Protein AF-A0A6D2IBZ9-F1 (afdb_monomer)

Secondary structure (DSSP, 8-state):
-HHHHHHHHHH-HHHHHH---S-PPPPPP-PPPPPSSTTSEEE--PPPSSPP--HHHHHHHIIIIIIHHH---SEEE--S-TTTSSTT-

Solvent-accessible surface area (backbone atoms only — not comparable to full-atom values): 5910 Å² total; per-residue (Å²): 108,76,63,60,53,49,57,50,49,74,70,30,65,70,46,51,71,72,52,52,78,87,69,69,79,79,68,80,82,80,75,78,79,82,63,95,49,87,62,36,58,45,76,52,83,82,86,76,95,61,85,89,72,61,67,72,60,52,55,52,44,44,45,63,66,44,34,69,74,65,45,81,49,82,43,79,48,62,72,89,50,67,72,70,71,35,96,84,93

Nearest PDB structures (foldseek):
  1tvm-assembly1_A  TM=2.810E-01  e=8.347E-01  Escherichia coli
  3qks-assembly1_B  TM=3.956E-01  e=5.953E+00  Pyrococcus furiosus

Sequence (89 aa):
MKRDVADWVAKCNTCALVKAEHQVPGGLLQSLPIPEWKWDRITMDFVVGLPVSGLSMLSGKFVREIVRLHGVPASIVSDRDPRFTSEFW

pLDDT: mean 86.61, std 8.36, range [60.12, 96.75]

Structure (mmCIF, N/CA/C/O backbone):
data_AF-A0A6D2IBZ9-F1
#
_entry.id   AF-A0A6D2IBZ9-F1
#
loop_
_atom_site.group_PDB
_atom_site.id
_atom_site.type_symbol
_atom_site.label_atom_id
_atom_site.label_alt_id
_atom_site.label_comp_id
_atom_site.label_asym_id
_atom_site.label_entity_id
_atom_site.label_seq_id
_atom_site.pdbx_PDB_ins_code
_atom_site.Cartn_x
_atom_site.Cartn_y
_atom_site.Cartn_z
_atom_site.occupancy
_atom_site.B_iso_or_equiv
_atom_site.auth_seq_id
_atom_site.auth_comp_id
_atom_site.auth_asym_id
_atom_site.auth_atom_id
_atom_site.pdbx_PDB_model_num
ATOM 1 N N . MET A 1 1 ? -24.596 -4.415 41.184 1.00 74.75 1 MET A N 1
ATOM 2 C CA . MET A 1 1 ? -23.371 -3.611 40.970 1.00 74.75 1 MET A CA 1
ATOM 3 C C . MET A 1 1 ? -22.723 -3.844 39.609 1.00 74.75 1 MET A C 1
ATOM 5 O O . MET A 1 1 ? -22.756 -2.933 38.801 1.00 74.75 1 MET A O 1
ATOM 9 N N . LYS A 1 2 ? -22.141 -5.019 39.297 1.00 85.00 2 LYS A N 1
ATOM 10 C CA . LYS A 1 2 ? -21.465 -5.213 37.990 1.00 85.00 2 LYS A CA 1
ATOM 11 C C . LYS A 1 2 ? -22.399 -5.064 36.775 1.00 85.00 2 LYS A C 1
ATOM 13 O O . LYS A 1 2 ? -21.975 -4.511 35.769 1.00 85.00 2 LYS A O 1
ATOM 18 N N . ARG A 1 3 ? -23.654 -5.523 36.884 1.00 89.75 3 ARG A N 1
ATOM 19 C CA . ARG A 1 3 ? -24.679 -5.362 35.832 1.00 89.75 3 ARG A CA 1
ATOM 20 C C . ARG A 1 3 ? -25.059 -3.900 35.621 1.00 89.75 3 ARG A C 1
ATOM 22 O O . ARG A 1 3 ? -24.990 -3.424 34.504 1.00 89.75 3 ARG A O 1
ATOM 29 N N . ASP A 1 4 ? -25.333 -3.179 36.701 1.00 91.44 4 ASP A N 1
ATOM 30 C CA . ASP A 1 4 ? -25.751 -1.772 36.630 1.00 91.44 4 ASP A CA 1
ATOM 31 C C . ASP A 1 4 ? -24.664 -0.883 36.012 1.00 91.44 4 ASP A C 1
ATOM 33 O O . ASP A 1 4 ? -24.948 0.000 35.208 1.00 91.44 4 ASP A O 1
ATOM 37 N N . VAL A 1 5 ? -23.395 -1.155 36.341 1.00 89.88 5 VAL A N 1
ATOM 38 C CA . VAL A 1 5 ? -22.249 -0.481 35.718 1.00 89.88 5 VAL A CA 1
ATOM 39 C C . VAL A 1 5 ? -22.157 -0.825 34.229 1.00 89.88 5 VAL A C 1
ATOM 41 O O . VAL A 1 5 ? -21.924 0.072 33.425 1.00 89.88 5 VAL A O 1
ATOM 44 N N . ALA A 1 6 ? -22.360 -2.088 33.843 1.00 88.12 6 ALA A N 1
ATOM 45 C CA . ALA A 1 6 ? -22.355 -2.490 32.436 1.00 88.12 6 ALA A CA 1
ATOM 46 C C . ALA A 1 6 ? -23.489 -1.815 31.644 1.00 88.12 6 ALA A C 1
ATOM 48 O O . ALA A 1 6 ? -23.231 -1.253 30.583 1.00 88.12 6 ALA A O 1
ATOM 49 N N . ASP A 1 7 ? -24.704 -1.779 32.195 1.00 93.06 7 ASP A N 1
ATOM 50 C CA . ASP A 1 7 ? -25.864 -1.125 31.582 1.00 93.06 7 ASP A CA 1
ATOM 51 C C . ASP A 1 7 ? -25.667 0.389 31.449 1.00 93.06 7 ASP A C 1
ATOM 53 O O . ASP A 1 7 ? -26.077 0.994 30.457 1.00 93.06 7 ASP A O 1
ATOM 57 N N . TRP A 1 8 ? -25.025 1.015 32.437 1.00 92.06 8 TRP A N 1
ATOM 58 C CA . TRP A 1 8 ? -24.692 2.435 32.391 1.00 92.06 8 TRP A CA 1
ATOM 59 C C . TRP A 1 8 ? -23.626 2.738 31.331 1.00 92.06 8 TRP A C 1
ATOM 61 O O . TRP A 1 8 ? -23.788 3.667 30.540 1.00 92.06 8 TRP A O 1
ATOM 71 N N . VAL A 1 9 ? -22.561 1.929 31.265 1.00 87.62 9 VAL A N 1
ATOM 72 C CA . VAL A 1 9 ? -21.494 2.083 30.262 1.00 87.62 9 VAL A CA 1
ATOM 73 C C . VAL A 1 9 ? -22.033 1.845 28.850 1.00 87.62 9 VAL A C 1
ATOM 75 O O . VAL A 1 9 ? -21.697 2.614 27.952 1.00 87.62 9 VAL A O 1
ATOM 78 N N . ALA A 1 10 ? -22.904 0.850 28.656 1.00 85.75 10 ALA A N 1
ATOM 79 C CA . ALA A 1 10 ? -23.517 0.540 27.363 1.00 85.75 10 ALA A CA 1
ATOM 80 C C . ALA A 1 10 ? -24.411 1.674 26.829 1.00 85.75 10 ALA A C 1
ATOM 82 O O . ALA A 1 10 ? -24.521 1.859 25.621 1.00 85.75 10 ALA A O 1
ATOM 83 N N . LYS A 1 11 ? -25.036 2.457 27.718 1.00 91.81 11 LYS A N 1
ATOM 84 C CA . LYS A 1 11 ? -25.887 3.604 27.352 1.00 91.81 11 LYS A CA 1
ATOM 85 C C . LYS A 1 11 ? -25.114 4.921 27.211 1.00 91.81 11 LYS A C 1
ATOM 87 O O . LYS A 1 11 ? -25.681 5.922 26.779 1.00 91.81 11 LYS A O 1
ATOM 92 N N . CYS A 1 12 ? -23.841 4.960 27.598 1.00 90.12 12 CYS A N 1
ATOM 93 C CA . CYS A 1 12 ? -23.047 6.182 27.601 1.00 90.12 12 CYS A CA 1
ATOM 94 C C . CYS A 1 12 ? -22.432 6.452 26.216 1.00 90.12 12 CYS A C 1
ATOM 96 O O . CYS A 1 12 ? -21.511 5.756 25.793 1.00 90.12 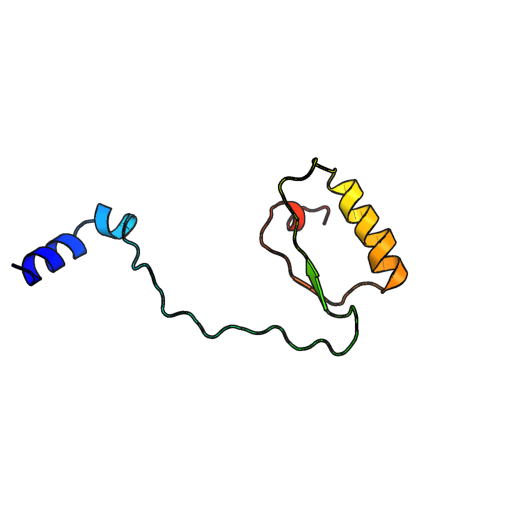12 CYS A O 1
ATOM 98 N N . ASN A 1 13 ? -22.879 7.516 25.537 1.00 88.25 13 ASN A N 1
ATOM 99 C CA . ASN A 1 13 ? -22.386 7.907 24.207 1.00 88.25 13 ASN A CA 1
ATOM 100 C C . ASN A 1 13 ? -20.868 8.178 24.185 1.00 88.25 13 ASN A C 1
ATOM 102 O O . ASN A 1 13 ? -20.163 7.731 23.288 1.00 88.25 13 ASN A O 1
ATOM 106 N N . THR A 1 14 ? -20.331 8.842 25.212 1.00 89.31 14 THR A N 1
ATOM 107 C CA . THR A 1 14 ? -18.882 9.074 25.333 1.00 89.31 14 THR A CA 1
ATOM 108 C C . THR A 1 14 ? -18.115 7.758 25.457 1.00 89.31 14 THR A C 1
ATOM 110 O O . THR A 1 14 ? -17.053 7.603 24.863 1.00 89.31 14 THR A O 1
ATOM 113 N N . CYS A 1 15 ? -18.657 6.784 26.197 1.00 85.62 15 CYS A N 1
ATOM 114 C CA . CYS A 1 15 ? -18.061 5.454 26.275 1.00 85.62 15 CYS A CA 1
ATOM 115 C C . CYS A 1 15 ? -18.157 4.721 24.939 1.00 85.62 15 CYS A C 1
ATOM 117 O O . CYS A 1 15 ? -17.172 4.119 24.556 1.00 85.62 15 CYS A O 1
ATOM 119 N N . ALA A 1 16 ? -19.262 4.810 24.203 1.00 81.25 16 ALA A N 1
ATOM 120 C CA . ALA A 1 16 ? -19.378 4.175 22.890 1.00 81.25 16 ALA A CA 1
ATOM 121 C C . ALA A 1 16 ? -18.413 4.771 21.844 1.00 81.25 16 ALA A C 1
ATOM 123 O O . ALA A 1 16 ? -17.826 4.035 21.058 1.00 81.25 16 ALA A O 1
ATOM 124 N N . LEU A 1 17 ? -18.207 6.093 21.859 1.00 80.56 17 LEU A N 1
ATOM 125 C CA . LEU A 1 17 ? -17.316 6.788 20.920 1.00 80.56 17 LEU A CA 1
ATOM 126 C C . LEU A 1 17 ? -15.827 6.582 21.234 1.00 80.56 17 LEU A C 1
ATOM 128 O O . LEU A 1 17 ? -15.009 6.516 20.322 1.00 80.56 17 LEU A O 1
ATOM 132 N N . VAL A 1 18 ? -15.466 6.505 22.520 1.00 80.38 18 VAL A N 1
ATOM 133 C CA . VAL A 1 18 ? -14.063 6.417 22.971 1.00 80.38 18 VAL A CA 1
ATOM 134 C C . VAL A 1 18 ? -13.645 4.972 23.263 1.00 80.38 18 VAL A C 1
ATOM 136 O O . VAL A 1 18 ? -12.487 4.604 23.081 1.00 80.38 18 VAL A O 1
ATOM 139 N N . LYS A 1 19 ? -14.586 4.127 23.696 1.00 64.69 19 LYS A N 1
ATOM 140 C CA . LYS A 1 19 ? -14.432 2.674 23.820 1.00 64.69 19 LYS A CA 1
ATOM 141 C C . LYS A 1 19 ? -15.155 2.003 22.659 1.00 64.69 19 LYS A C 1
ATOM 143 O O . LYS A 1 19 ? -16.103 1.247 22.863 1.00 64.69 19 LYS A O 1
ATOM 148 N N . ALA A 1 20 ? -14.677 2.251 21.442 1.00 61.91 20 ALA A N 1
ATOM 149 C CA . ALA A 1 20 ? -14.919 1.293 20.376 1.00 61.91 20 ALA A CA 1
ATOM 150 C C . ALA A 1 20 ? -14.468 -0.084 20.890 1.00 61.91 20 ALA A C 1
ATOM 152 O O . ALA A 1 20 ? -13.430 -0.201 21.544 1.00 61.91 20 ALA A O 1
ATOM 153 N N . GLU A 1 21 ? -15.285 -1.109 20.700 1.00 60.12 21 GLU A N 1
ATOM 154 C CA . GLU A 1 21 ? -14.953 -2.483 21.056 1.00 60.12 21 GLU A CA 1
ATOM 155 C C . GLU A 1 21 ? -13.624 -2.838 20.365 1.00 60.12 21 GLU A C 1
ATOM 157 O O . GLU A 1 21 ? -13.541 -2.928 19.144 1.00 60.12 21 GLU A O 1
ATOM 162 N N . HIS A 1 22 ? -12.533 -2.889 21.135 1.00 61.00 22 HIS A N 1
ATOM 163 C CA . HIS A 1 22 ? -11.193 -2.672 20.578 1.00 61.00 22 HIS A CA 1
ATOM 164 C C . HIS A 1 22 ? -10.620 -3.857 19.800 1.00 61.00 22 HIS A C 1
ATOM 166 O O . HIS A 1 22 ? -9.483 -3.767 19.354 1.00 61.00 22 HIS A O 1
ATOM 172 N N . GLN A 1 23 ? -11.348 -4.956 19.625 1.00 61.91 23 GLN A N 1
ATOM 173 C CA . GLN A 1 23 ? -10.897 -6.076 18.804 1.00 61.91 23 GLN A CA 1
ATOM 174 C C . GLN A 1 23 ? -12.108 -6.680 18.096 1.00 61.91 23 GLN A C 1
ATOM 176 O O . GLN A 1 23 ? -12.759 -7.589 18.609 1.00 61.91 23 GLN A O 1
ATOM 181 N N . VAL A 1 24 ? -12.396 -6.184 16.890 1.00 65.25 24 VAL A N 1
ATOM 182 C CA . VAL A 1 24 ? -13.099 -7.005 15.897 1.00 65.25 24 VAL A CA 1
ATOM 183 C C . VAL A 1 24 ? -12.321 -8.324 15.820 1.00 65.25 24 VAL A C 1
ATOM 185 O O . VAL A 1 24 ? -11.088 -8.255 15.753 1.00 65.25 24 VAL A O 1
ATOM 188 N N . PRO A 1 25 ? -12.969 -9.506 15.868 1.00 74.25 25 PRO A N 1
ATOM 189 C CA . PRO A 1 25 ? -12.264 -10.761 15.656 1.00 74.25 25 PRO A CA 1
ATOM 190 C C . PRO A 1 25 ? -11.449 -10.611 14.382 1.00 74.25 25 PRO A C 1
ATOM 192 O O . PRO A 1 25 ? -12.016 -10.290 13.334 1.00 74.25 25 PRO A O 1
ATOM 195 N N . GLY A 1 26 ? -10.126 -10.738 14.499 1.00 75.06 26 GLY A N 1
ATOM 196 C CA . GLY A 1 26 ? -9.242 -10.593 13.355 1.00 75.06 26 GLY A CA 1
ATOM 197 C C . GLY A 1 26 ? -9.773 -11.483 12.241 1.00 75.06 26 GLY A C 1
ATOM 198 O O . GLY A 1 26 ? -9.927 -12.691 12.432 1.00 75.06 26 GLY A O 1
ATOM 199 N N . GLY A 1 27 ? -10.133 -10.871 11.112 1.00 81.19 27 GLY A N 1
ATOM 200 C CA . GLY A 1 27 ? -10.527 -11.629 9.937 1.00 81.19 27 GLY A CA 1
ATOM 201 C C . GLY A 1 27 ? -9.394 -12.568 9.532 1.00 81.19 27 GLY A C 1
ATOM 202 O O . GLY A 1 27 ? -8.233 -12.365 9.898 1.00 81.19 27 GLY A O 1
ATOM 203 N N . LEU A 1 28 ? -9.719 -13.600 8.757 1.00 87.00 28 LEU A N 1
ATOM 204 C CA . LEU A 1 28 ? -8.679 -14.427 8.156 1.00 87.00 28 LEU A CA 1
ATOM 205 C C . LEU A 1 28 ? -7.751 -13.529 7.332 1.00 87.00 28 LEU A C 1
ATOM 207 O O . LEU A 1 28 ? -8.223 -12.715 6.534 1.00 87.00 28 LEU A O 1
ATOM 211 N N . LEU A 1 29 ? -6.440 -13.674 7.536 1.00 81.88 29 LEU A N 1
ATOM 212 C CA . LEU A 1 29 ? -5.453 -12.988 6.713 1.00 81.88 29 LEU A CA 1
ATOM 213 C C . LEU A 1 29 ? -5.699 -13.366 5.251 1.00 81.88 29 LEU A C 1
ATOM 215 O O . LEU A 1 29 ? -5.639 -14.539 4.883 1.00 81.88 29 LEU A O 1
ATOM 219 N N . GLN A 1 30 ? -5.978 -12.368 4.420 1.00 82.88 30 GLN A N 1
ATOM 220 C CA . GLN A 1 30 ? -6.067 -12.559 2.980 1.00 82.88 30 GLN A CA 1
ATOM 221 C C . GLN A 1 30 ? -4.655 -12.497 2.406 1.00 82.88 30 GLN A C 1
ATOM 223 O O . GLN A 1 30 ? -4.112 -11.421 2.164 1.00 82.88 30 GLN A O 1
ATOM 228 N N . SER A 1 31 ? -4.031 -13.662 2.238 1.00 84.56 31 SER A N 1
ATOM 229 C CA . SER A 1 31 ? -2.734 -13.754 1.574 1.00 84.56 31 SER A CA 1
ATOM 230 C C . SER A 1 31 ? -2.854 -13.335 0.110 1.00 84.56 31 SER A C 1
ATOM 232 O O . SER A 1 31 ? -3.799 -13.716 -0.582 1.00 84.56 31 SER A O 1
ATOM 234 N N . LEU A 1 32 ? -1.870 -12.576 -0.371 1.00 84.31 32 LEU A N 1
ATOM 235 C CA . LEU A 1 32 ? -1.738 -12.310 -1.798 1.00 84.31 32 LEU A CA 1
ATOM 236 C C . LEU A 1 32 ? -1.425 -13.623 -2.537 1.00 84.31 32 LEU A C 1
ATOM 238 O O . LEU A 1 32 ? -0.697 -14.464 -2.000 1.00 84.31 32 LEU A O 1
ATOM 242 N N . PRO A 1 33 ? -1.957 -13.815 -3.756 1.00 86.69 33 PRO A N 1
ATOM 243 C CA . PRO A 1 33 ? -1.618 -14.974 -4.568 1.00 86.69 33 PRO A CA 1
ATOM 244 C C . PRO A 1 33 ? -0.114 -14.997 -4.848 1.00 86.69 33 PRO A C 1
ATOM 246 O O . PRO A 1 33 ? 0.498 -13.958 -5.108 1.00 86.69 33 PRO A O 1
ATOM 249 N N . ILE A 1 34 ? 0.468 -16.196 -4.819 1.00 88.62 34 ILE A N 1
ATOM 250 C CA . ILE A 1 34 ? 1.870 -16.395 -5.183 1.00 88.62 34 ILE A CA 1
ATOM 251 C C . ILE A 1 34 ? 2.032 -15.974 -6.653 1.00 88.62 34 ILE A C 1
ATOM 253 O O . ILE A 1 34 ? 1.254 -16.434 -7.492 1.00 88.62 34 ILE A O 1
ATOM 257 N N . PRO A 1 35 ? 2.983 -15.082 -6.978 1.00 90.81 35 PRO A N 1
ATOM 258 C CA . PRO A 1 35 ? 3.200 -14.659 -8.354 1.00 90.81 35 PRO A CA 1
ATOM 259 C C . PRO A 1 35 ? 3.733 -15.821 -9.201 1.00 90.81 35 PRO A C 1
ATOM 261 O O . PRO A 1 35 ? 4.534 -16.627 -8.728 1.00 90.81 35 PRO A O 1
ATOM 264 N N . GLU A 1 36 ? 3.313 -15.883 -10.465 1.00 91.88 36 GLU A N 1
ATOM 265 C CA . GLU A 1 36 ? 3.753 -16.926 -11.404 1.00 91.88 36 GLU A CA 1
ATOM 266 C C . GLU A 1 36 ? 5.200 -16.706 -11.865 1.00 91.88 36 GLU A C 1
ATOM 268 O O . GLU A 1 36 ? 5.894 -17.650 -12.248 1.00 91.88 36 GLU A O 1
ATOM 273 N N . TRP A 1 37 ? 5.677 -15.458 -11.801 1.00 92.50 37 TRP A N 1
ATOM 274 C CA . TRP A 1 37 ? 7.018 -15.081 -12.223 1.00 92.50 37 TRP A CA 1
ATOM 275 C C . TRP A 1 37 ? 7.625 -13.970 -11.361 1.00 92.50 37 TRP A C 1
ATOM 277 O O . TRP A 1 37 ? 6.942 -13.235 -10.645 1.00 92.50 37 TRP A O 1
ATOM 287 N N . LYS A 1 38 ? 8.951 -13.821 -11.443 1.00 91.88 38 LYS A N 1
ATOM 288 C CA . LYS A 1 38 ? 9.668 -12.716 -10.790 1.00 91.88 38 LYS A CA 1
ATOM 289 C C . LYS A 1 38 ? 9.184 -11.369 -11.335 1.00 91.88 38 LYS A C 1
ATOM 291 O O . LYS A 1 38 ? 8.998 -11.236 -12.540 1.00 91.88 38 LYS A O 1
ATOM 296 N N . TRP A 1 39 ? 9.056 -10.378 -10.452 1.00 92.62 39 TRP A N 1
ATOM 297 C CA . TRP A 1 39 ? 8.631 -9.004 -10.776 1.00 92.62 39 TRP A CA 1
ATOM 298 C C . TRP A 1 39 ? 7.217 -8.858 -11.360 1.00 92.62 39 TRP A C 1
ATOM 300 O O . TRP A 1 39 ? 6.817 -7.747 -11.688 1.00 92.62 39 TRP A O 1
ATOM 310 N N . ASP A 1 40 ? 6.443 -9.942 -11.432 1.00 91.75 40 ASP A N 1
ATOM 311 C CA . ASP A 1 40 ? 5.072 -9.923 -11.945 1.00 91.75 40 ASP A CA 1
ATOM 312 C C . ASP A 1 40 ? 4.124 -9.144 -11.016 1.00 91.75 40 ASP A C 1
ATOM 314 O O . ASP A 1 40 ? 3.333 -8.305 -11.446 1.00 91.75 40 ASP A O 1
ATOM 318 N N . ARG A 1 41 ? 4.268 -9.346 -9.702 1.00 92.75 41 ARG A N 1
ATOM 319 C CA . ARG A 1 41 ? 3.529 -8.612 -8.669 1.00 92.75 41 ARG A CA 1
ATOM 320 C C . ARG A 1 41 ? 4.502 -8.038 -7.658 1.00 92.75 41 ARG A C 1
ATOM 322 O O . ARG A 1 41 ? 5.331 -8.774 -7.123 1.00 92.75 41 ARG A O 1
ATOM 329 N N . ILE A 1 42 ? 4.387 -6.744 -7.381 1.00 93.00 42 ILE A N 1
ATOM 330 C CA . ILE A 1 42 ? 5.266 -6.059 -6.432 1.00 93.00 42 ILE A CA 1
ATOM 331 C C . ILE A 1 42 ? 4.460 -5.354 -5.345 1.00 93.00 42 ILE A C 1
ATOM 333 O O . ILE A 1 42 ? 3.351 -4.874 -5.571 1.00 93.00 42 ILE A O 1
ATOM 337 N N . THR A 1 43 ? 5.037 -5.284 -4.154 1.00 9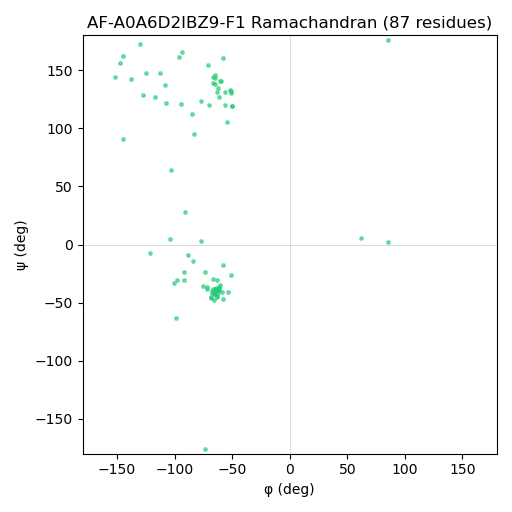2.56 43 THR A N 1
ATOM 338 C CA . THR A 1 43 ? 4.533 -4.473 -3.045 1.00 92.56 43 THR A CA 1
ATOM 339 C C . THR A 1 43 ? 5.473 -3.295 -2.850 1.00 92.56 43 THR A C 1
ATOM 341 O O . THR A 1 43 ? 6.690 -3.485 -2.889 1.00 92.56 43 THR A O 1
ATOM 344 N N . MET A 1 44 ? 4.947 -2.098 -2.628 1.00 92.00 44 MET A N 1
ATOM 345 C CA . MET A 1 44 ? 5.766 -0.897 -2.498 1.00 92.00 44 MET A CA 1
ATOM 346 C C . MET A 1 44 ? 5.266 -0.007 -1.362 1.00 92.00 44 MET A C 1
ATOM 348 O O . MET A 1 44 ? 4.064 0.116 -1.148 1.00 92.00 44 MET A O 1
ATOM 352 N N . ASP A 1 45 ? 6.211 0.609 -0.654 1.00 91.44 45 ASP A N 1
ATOM 353 C CA . ASP A 1 45 ? 5.966 1.494 0.482 1.00 91.44 45 ASP A CA 1
ATOM 354 C C . ASP A 1 45 ? 7.044 2.593 0.535 1.00 91.44 45 ASP A C 1
ATOM 356 O O . ASP A 1 45 ? 8.149 2.427 0.004 1.00 91.44 45 ASP A O 1
ATOM 360 N N . PHE A 1 46 ? 6.733 3.722 1.167 1.00 89.38 46 PHE A N 1
ATOM 361 C CA . PHE A 1 46 ? 7.683 4.801 1.397 1.00 89.38 46 PHE A CA 1
ATOM 362 C C . PHE A 1 46 ? 8.331 4.687 2.771 1.00 89.38 46 PHE A C 1
ATOM 364 O O . PHE A 1 46 ? 7.692 4.854 3.807 1.00 89.38 46 PHE A O 1
ATOM 371 N N . VAL A 1 47 ? 9.658 4.580 2.782 1.00 89.31 47 VAL A N 1
ATOM 372 C CA . VAL A 1 47 ? 10.428 4.799 4.008 1.00 89.31 47 VAL A CA 1
ATOM 373 C C . VAL A 1 47 ? 10.377 6.286 4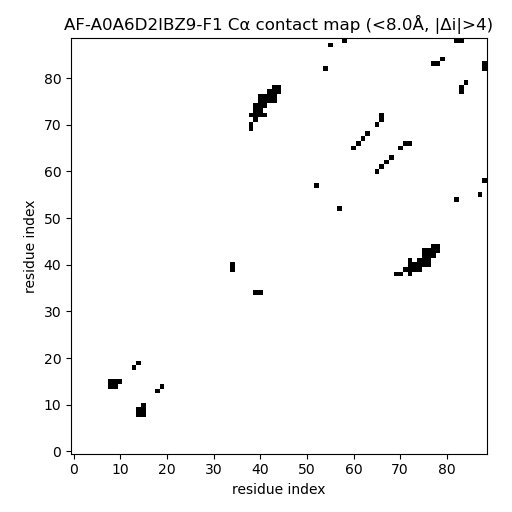.372 1.00 89.31 47 VAL A C 1
ATOM 375 O O . VAL A 1 47 ? 10.803 7.148 3.600 1.00 89.31 47 VAL A O 1
ATOM 378 N N . VAL A 1 48 ? 9.847 6.587 5.556 1.00 86.12 48 VAL A N 1
ATOM 379 C CA . VAL A 1 48 ? 9.749 7.946 6.111 1.00 86.12 48 VAL A CA 1
ATOM 380 C C . VAL A 1 48 ? 10.944 8.280 7.014 1.00 86.12 48 VAL A C 1
ATOM 382 O O . VAL A 1 48 ? 11.704 7.402 7.411 1.00 86.12 48 VAL A O 1
ATOM 385 N N . GLY A 1 49 ? 11.129 9.565 7.339 1.00 87.12 49 GLY A N 1
ATOM 386 C CA . GLY A 1 49 ? 12.218 10.034 8.214 1.00 87.12 49 GLY A CA 1
ATOM 387 C C . GLY A 1 49 ? 13.552 10.302 7.504 1.00 87.12 49 GLY A C 1
ATOM 388 O O . GLY A 1 49 ? 14.521 10.698 8.145 1.00 87.12 49 GLY A O 1
ATOM 389 N N . LEU A 1 50 ? 13.595 10.131 6.182 1.00 88.06 50 LEU A N 1
ATOM 390 C CA . LEU A 1 50 ? 14.714 10.526 5.329 1.00 88.06 50 LEU A CA 1
ATOM 391 C C . LEU A 1 50 ? 14.466 11.908 4.702 1.00 88.06 50 LEU A C 1
ATOM 393 O O . LEU A 1 50 ? 13.315 12.351 4.634 1.00 88.06 50 LEU A O 1
ATOM 397 N N . PRO A 1 51 ? 15.519 12.595 4.215 1.00 89.25 51 PRO A N 1
ATOM 398 C CA . PRO A 1 51 ? 15.361 13.838 3.472 1.00 89.25 51 PRO A CA 1
ATOM 399 C C . PRO A 1 51 ? 14.351 13.685 2.332 1.00 89.25 51 PRO A C 1
ATOM 401 O O . PRO A 1 51 ? 14.421 12.740 1.540 1.00 89.25 51 PRO A O 1
ATOM 404 N N . VAL A 1 52 ? 13.406 14.622 2.261 1.00 81.00 52 VAL A N 1
ATOM 405 C CA . VAL A 1 52 ? 12.312 14.573 1.290 1.00 81.00 52 VAL A CA 1
ATOM 406 C C . VAL A 1 52 ? 12.876 14.665 -0.122 1.00 81.00 52 VAL A C 1
ATOM 408 O O . VAL A 1 52 ? 13.669 15.548 -0.445 1.00 81.00 52 VAL A O 1
ATOM 411 N N . SER A 1 53 ? 12.425 13.754 -0.975 1.00 78.56 53 SER A N 1
ATOM 412 C CA . SER A 1 53 ? 12.665 13.799 -2.410 1.00 78.56 53 SER A CA 1
ATOM 413 C C . SER A 1 53 ? 11.350 14.046 -3.146 1.00 78.56 53 SER A C 1
ATOM 415 O O . SER A 1 53 ? 10.282 13.651 -2.679 1.00 78.56 53 SER A O 1
ATOM 417 N N . GLY A 1 54 ? 11.414 14.746 -4.280 1.00 83.62 54 GLY A N 1
ATOM 418 C CA . GLY A 1 54 ? 10.220 15.064 -5.062 1.00 83.62 54 GLY A CA 1
ATOM 419 C C . GLY A 1 54 ? 9.584 13.810 -5.665 1.00 83.62 54 GLY A C 1
ATOM 420 O O . GLY A 1 54 ? 10.296 12.954 -6.195 1.00 83.62 54 GLY A O 1
ATOM 421 N N . LEU A 1 55 ? 8.248 13.730 -5.638 1.00 82.25 55 LEU A N 1
ATOM 422 C CA . LEU A 1 55 ? 7.490 12.600 -6.196 1.00 82.25 55 LEU A CA 1
ATOM 423 C C . LEU A 1 55 ? 7.858 12.310 -7.654 1.00 82.25 55 LEU A C 1
ATOM 425 O O . LEU A 1 55 ? 8.040 11.154 -8.026 1.00 82.25 55 LEU A O 1
ATOM 429 N N . SER A 1 56 ? 8.047 13.365 -8.451 1.00 83.69 56 SER A N 1
ATOM 430 C CA . SER A 1 56 ? 8.448 13.265 -9.857 1.00 83.69 56 SER A CA 1
ATOM 431 C C . SER A 1 56 ? 9.794 12.592 -10.070 1.00 83.69 56 SER A C 1
ATOM 433 O O . SER A 1 56 ? 9.978 11.834 -11.021 1.00 83.69 56 SER A O 1
ATOM 435 N N . MET A 1 57 ? 10.730 12.812 -9.152 1.00 87.88 57 MET A N 1
ATOM 436 C CA . MET A 1 57 ? 12.015 12.132 -9.185 1.00 87.88 57 MET A CA 1
ATOM 437 C C . MET A 1 57 ? 11.864 10.654 -8.810 1.00 87.88 57 MET A C 1
ATOM 439 O O . MET A 1 57 ? 12.541 9.807 -9.390 1.00 87.88 57 MET A O 1
ATOM 443 N N . LEU A 1 58 ? 11.000 10.338 -7.841 1.00 89.00 58 LEU A N 1
ATOM 444 C CA . LEU A 1 58 ? 10.789 8.971 -7.363 1.00 89.00 58 LEU A CA 1
ATOM 445 C C . LEU A 1 58 ? 10.105 8.095 -8.417 1.00 89.00 58 LEU A C 1
ATOM 447 O O . LE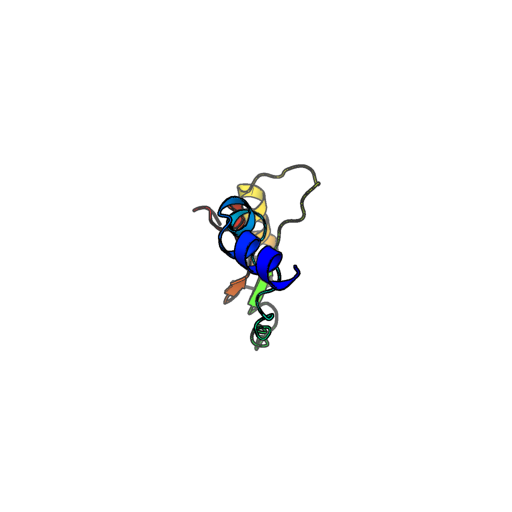U A 1 58 ? 10.611 7.009 -8.697 1.00 89.00 58 LEU A O 1
ATOM 451 N N . SER A 1 59 ? 9.039 8.571 -9.066 1.00 88.81 59 SER A N 1
ATOM 452 C CA . SER A 1 59 ? 8.407 7.816 -10.159 1.00 88.81 59 SER A CA 1
ATOM 453 C C . SER A 1 59 ? 9.354 7.654 -11.354 1.00 88.81 59 SER A C 1
ATOM 455 O O . SER A 1 59 ? 9.478 6.565 -11.911 1.00 88.81 59 SER A O 1
ATOM 457 N N . GLY A 1 60 ? 10.122 8.695 -11.697 1.00 92.44 60 GLY A N 1
ATOM 458 C CA . GLY A 1 60 ? 11.125 8.622 -12.757 1.00 92.44 60 GLY A CA 1
ATOM 459 C C . GLY A 1 60 ? 12.217 7.588 -12.468 1.00 92.44 60 GLY A C 1
ATOM 460 O O . GLY A 1 60 ? 12.632 6.852 -13.367 1.00 92.44 60 GLY A O 1
ATOM 461 N N . LYS A 1 61 ? 12.655 7.481 -11.207 1.00 92.75 61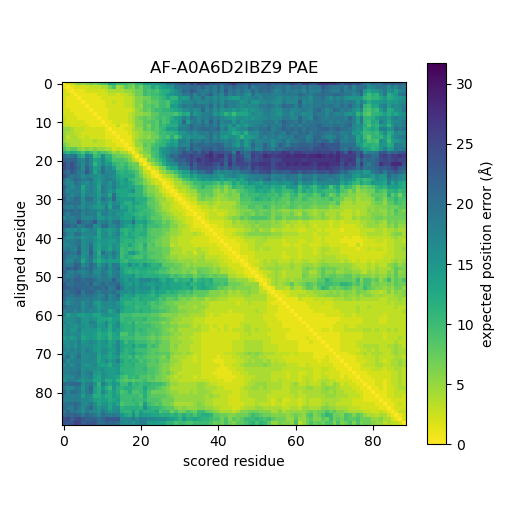 LYS A N 1
ATOM 462 C CA . LYS A 1 61 ? 13.565 6.417 -10.758 1.00 92.75 61 LY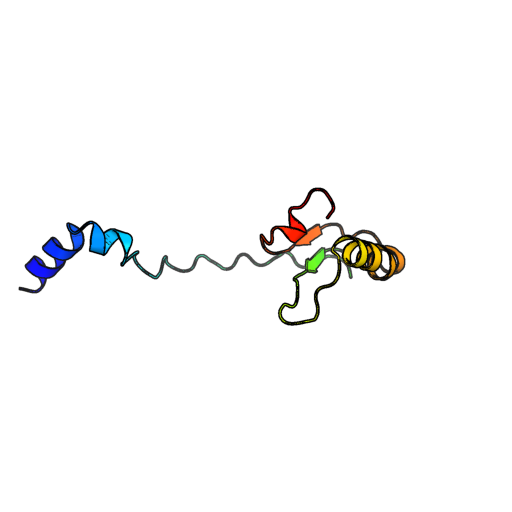S A CA 1
ATOM 463 C C . LYS A 1 61 ? 12.907 5.044 -10.829 1.00 92.75 61 LYS A C 1
ATOM 465 O O . LYS A 1 61 ? 13.546 4.115 -11.307 1.00 92.75 61 LYS A O 1
ATOM 470 N N . PHE A 1 62 ? 11.647 4.912 -10.419 1.00 92.56 62 PHE A N 1
ATOM 471 C CA . PHE A 1 62 ? 10.918 3.649 -10.527 1.00 92.56 62 PHE A CA 1
ATOM 472 C C . PHE A 1 62 ? 10.863 3.155 -11.980 1.00 92.56 62 PHE A C 1
ATOM 474 O O . PHE A 1 62 ? 11.230 2.016 -12.264 1.00 92.56 62 PHE A O 1
ATOM 481 N N . VAL A 1 63 ? 10.526 4.031 -12.929 1.00 94.25 63 VAL A N 1
ATOM 482 C CA . VAL A 1 63 ? 10.510 3.675 -14.354 1.00 94.25 63 VAL A CA 1
ATOM 483 C C . VAL A 1 63 ? 11.909 3.298 -14.856 1.00 94.25 63 VAL A C 1
ATOM 485 O O . VAL A 1 63 ? 12.079 2.291 -15.544 1.00 94.25 63 VAL A O 1
ATOM 488 N N . ARG A 1 64 ? 12.936 4.082 -14.510 1.00 96.31 64 ARG A N 1
ATOM 489 C CA . ARG A 1 64 ? 14.302 3.875 -15.014 1.00 96.31 64 ARG A CA 1
ATOM 490 C C . ARG A 1 64 ? 14.995 2.646 -14.429 1.00 96.31 64 ARG A C 1
ATOM 492 O O . ARG A 1 64 ? 15.769 2.008 -15.143 1.00 96.31 64 ARG A O 1
ATOM 499 N N . GLU A 1 65 ? 14.765 2.346 -13.159 1.00 94.81 65 GLU A N 1
ATOM 500 C CA . GLU A 1 65 ? 15.494 1.297 -12.444 1.00 94.81 65 GLU A CA 1
ATOM 501 C C . GLU A 1 65 ? 14.690 0.001 -12.337 1.00 94.81 65 GLU A C 1
ATOM 503 O O . GLU A 1 65 ? 15.275 -1.071 -12.412 1.00 94.81 65 GLU A O 1
ATOM 508 N N . ILE A 1 66 ? 13.360 0.070 -12.226 1.00 93.94 66 ILE A N 1
ATOM 509 C CA . ILE A 1 66 ? 12.511 -1.122 -12.110 1.00 93.94 66 ILE A CA 1
ATOM 510 C C . ILE A 1 66 ? 11.905 -1.471 -13.465 1.00 93.94 66 ILE A C 1
ATOM 512 O O . ILE A 1 66 ? 12.239 -2.510 -14.032 1.00 93.94 66 ILE A O 1
ATOM 516 N N . VAL A 1 67 ? 11.076 -0.588 -14.032 1.00 94.75 67 VAL A N 1
ATOM 517 C CA . VAL A 1 67 ? 10.317 -0.906 -15.257 1.00 94.75 67 VAL A CA 1
ATOM 518 C C . VAL A 1 67 ? 11.243 -1.196 -16.437 1.00 94.75 67 VAL A C 1
ATOM 520 O O . VAL A 1 67 ? 11.036 -2.156 -17.175 1.00 94.75 67 VAL A O 1
ATOM 523 N N . ARG A 1 68 ? 12.317 -0.417 -16.595 1.00 96.75 68 ARG A N 1
ATOM 524 C CA . ARG A 1 68 ? 13.312 -0.628 -17.657 1.00 96.75 68 ARG A CA 1
ATOM 525 C C . ARG A 1 68 ? 14.017 -1.985 -17.566 1.00 96.75 68 ARG A C 1
ATOM 527 O O . ARG A 1 68 ? 14.362 -2.543 -18.603 1.00 96.75 68 ARG A O 1
ATOM 534 N N . LEU A 1 69 ? 14.297 -2.479 -16.357 1.00 96.00 69 LEU A N 1
ATOM 535 C CA . LEU A 1 69 ? 15.080 -3.705 -16.145 1.00 96.00 69 LEU A CA 1
ATOM 536 C C . LEU A 1 69 ? 14.211 -4.960 -16.043 1.00 96.00 69 LEU A C 1
ATOM 538 O O . LEU A 1 69 ? 14.663 -6.051 -16.389 1.00 96.00 69 LEU A O 1
ATOM 542 N N . HIS A 1 70 ? 12.988 -4.816 -15.541 1.00 94.31 70 HIS A N 1
ATOM 543 C CA . HIS A 1 70 ? 12.130 -5.936 -15.158 1.00 94.31 70 HIS A CA 1
ATOM 544 C C . HIS A 1 70 ? 10.794 -5.970 -15.903 1.00 94.31 70 HIS A C 1
ATOM 546 O O . HIS A 1 70 ? 10.085 -6.967 -15.814 1.00 94.31 70 HIS A O 1
ATOM 552 N N . GLY A 1 71 ? 10.486 -4.934 -16.687 1.00 93.88 71 GLY A N 1
ATOM 553 C CA . GLY A 1 71 ? 9.190 -4.762 -17.332 1.00 93.88 71 GLY A CA 1
ATOM 554 C C . GLY A 1 71 ? 8.169 -4.089 -16.415 1.00 93.88 71 GLY A C 1
ATOM 555 O O . GLY A 1 71 ? 8.442 -3.775 -15.256 1.00 93.88 71 GLY A O 1
ATOM 556 N N . VAL A 1 72 ? 6.982 -3.831 -16.963 1.00 93.81 72 VAL A N 1
ATOM 557 C CA . VAL A 1 72 ? 5.856 -3.286 -16.195 1.00 93.81 72 VAL A CA 1
ATOM 558 C C . VAL A 1 72 ? 5.244 -4.427 -15.372 1.00 93.81 72 VAL A C 1
ATOM 560 O O . VAL A 1 72 ? 4.857 -5.431 -15.973 1.00 93.81 72 VAL A O 1
ATOM 563 N N . PRO A 1 73 ? 5.151 -4.310 -14.035 1.00 93.94 73 PRO A N 1
ATOM 564 C CA . PRO A 1 73 ? 4.503 -5.328 -13.215 1.00 93.94 73 PRO A CA 1
ATOM 565 C C . PRO A 1 73 ? 3.008 -5.404 -13.543 1.00 93.94 73 PRO A C 1
ATOM 567 O O . PRO A 1 73 ? 2.371 -4.383 -13.803 1.00 93.94 73 PRO A O 1
ATOM 570 N N . ALA A 1 74 ? 2.425 -6.597 -13.468 1.00 92.81 74 ALA A N 1
ATOM 571 C CA . ALA A 1 74 ? 0.991 -6.796 -13.651 1.00 92.81 74 ALA A CA 1
ATOM 572 C C . ALA A 1 74 ? 0.164 -6.146 -12.527 1.00 92.81 74 ALA A C 1
ATOM 574 O O . ALA A 1 74 ? -0.969 -5.723 -12.751 1.00 92.81 74 ALA A O 1
ATOM 575 N N . SER A 1 75 ? 0.716 -6.054 -11.310 1.00 91.75 75 SER A N 1
ATOM 576 C CA . SER A 1 75 ? 0.077 -5.337 -10.200 1.00 91.75 75 SER A CA 1
ATOM 577 C C . SER A 1 75 ? 1.078 -4.772 -9.196 1.00 91.75 75 SER A C 1
ATOM 579 O O . SER A 1 75 ? 2.066 -5.433 -8.863 1.00 91.75 75 SER A O 1
ATOM 581 N N . ILE A 1 76 ? 0.755 -3.599 -8.648 1.00 92.38 76 ILE A N 1
ATOM 582 C CA . ILE A 1 76 ? 1.464 -2.960 -7.536 1.00 92.38 76 ILE A CA 1
ATOM 583 C C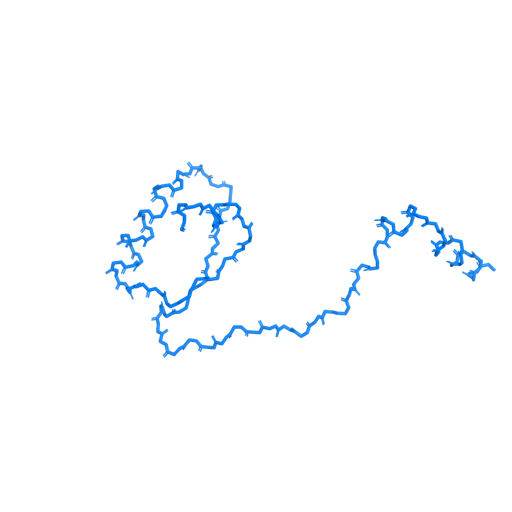 . ILE A 1 76 ? 0.497 -2.847 -6.357 1.00 92.38 76 ILE A C 1
ATOM 585 O O . ILE A 1 76 ? -0.604 -2.325 -6.513 1.00 92.38 76 ILE A O 1
ATOM 589 N N . VAL A 1 77 ? 0.900 -3.337 -5.187 1.00 93.25 77 VAL A N 1
ATOM 590 C CA . VAL A 1 77 ? 0.155 -3.164 -3.932 1.00 93.25 77 VAL A CA 1
ATOM 591 C C . VAL A 1 77 ? 0.904 -2.166 -3.055 1.00 93.25 77 VAL A C 1
ATOM 593 O O . VAL A 1 77 ? 2.066 -2.393 -2.719 1.00 93.25 77 VAL A O 1
ATOM 596 N N . SER A 1 78 ? 0.241 -1.080 -2.675 1.00 93.19 78 SER A N 1
ATOM 597 C CA . SER A 1 78 ? 0.762 -0.060 -1.762 1.00 93.19 78 SER A CA 1
ATOM 598 C C . SER A 1 78 ? -0.244 0.238 -0.653 1.00 93.19 78 SER A C 1
ATOM 600 O O . SER A 1 78 ? -1.383 -0.240 -0.678 1.00 93.19 78 SER A O 1
ATOM 602 N N . ASP A 1 79 ? 0.167 1.041 0.323 1.00 92.38 79 ASP A N 1
ATOM 603 C CA . ASP A 1 79 ? -0.756 1.615 1.291 1.00 92.38 79 ASP A CA 1
ATOM 604 C C . ASP A 1 79 ? -1.605 2.743 0.663 1.00 92.38 79 ASP A C 1
ATOM 606 O O . ASP A 1 79 ? -1.559 3.007 -0.544 1.00 92.38 79 ASP A O 1
ATOM 610 N N . ARG A 1 80 ? -2.433 3.392 1.491 1.00 90.62 80 ARG A N 1
ATOM 611 C CA . ARG A 1 80 ? -3.314 4.496 1.072 1.00 90.62 80 ARG A CA 1
ATOM 612 C C . ARG A 1 80 ? -2.653 5.866 1.219 1.00 90.62 80 ARG A C 1
ATOM 614 O O . ARG A 1 80 ? -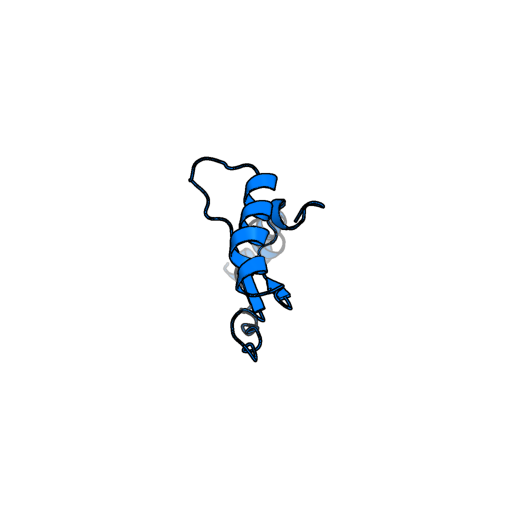3.351 6.855 1.445 1.00 90.62 80 ARG A O 1
ATOM 621 N N . ASP A 1 81 ? -1.329 5.938 1.129 1.00 88.94 81 ASP A N 1
ATOM 622 C CA . ASP A 1 81 ? -0.640 7.217 1.171 1.00 88.94 81 ASP A CA 1
ATOM 623 C C . ASP A 1 81 ? -1.072 8.100 -0.024 1.00 88.94 81 ASP A C 1
ATOM 625 O O . ASP A 1 81 ? -1.123 7.624 -1.168 1.00 88.94 81 ASP A O 1
ATOM 629 N N . PRO A 1 82 ? -1.378 9.397 0.193 1.00 89.19 82 PRO A N 1
ATOM 630 C CA . PRO A 1 82 ? -1.728 10.339 -0.873 1.00 89.19 82 PRO A CA 1
ATOM 631 C C . PRO A 1 82 ? -0.735 10.372 -2.041 1.00 89.19 82 PRO A C 1
ATOM 633 O O . PRO A 1 82 ? -1.100 10.696 -3.167 1.00 89.19 82 PRO A O 1
ATOM 636 N N . ARG A 1 83 ? 0.528 10.017 -1.793 1.00 87.88 83 ARG A N 1
ATOM 637 C CA . ARG A 1 83 ? 1.576 9.951 -2.811 1.00 87.88 83 ARG A CA 1
ATOM 638 C C . ARG A 1 83 ? 1.321 8.844 -3.841 1.00 87.88 83 ARG A C 1
ATOM 640 O O . ARG A 1 83 ? 1.547 9.082 -5.023 1.00 87.88 83 ARG A O 1
ATOM 647 N N . PHE A 1 84 ? 0.805 7.685 -3.423 1.00 88.19 84 PHE A N 1
ATOM 648 C CA . PHE A 1 84 ? 0.447 6.573 -4.321 1.00 88.19 84 PHE A CA 1
ATOM 649 C C . PHE A 1 84 ? -0.943 6.714 -4.950 1.00 88.19 84 PHE A C 1
ATOM 651 O O . PHE A 1 84 ? -1.264 6.002 -5.894 1.00 88.19 84 PHE A O 1
ATOM 658 N N . THR A 1 85 ? -1.777 7.619 -4.434 1.00 87.12 85 THR A N 1
ATOM 659 C CA . THR A 1 85 ? -3.128 7.890 -4.964 1.00 87.12 85 THR A CA 1
ATOM 660 C C . THR A 1 85 ? -3.210 9.192 -5.767 1.00 87.12 85 THR A C 1
ATOM 662 O O . THR A 1 85 ? -4.291 9.589 -6.196 1.00 87.12 85 THR A O 1
ATOM 665 N N . SER A 1 86 ? -2.075 9.866 -5.973 1.00 86.44 86 SER A N 1
ATOM 666 C CA . SER A 1 86 ? -1.984 11.073 -6.799 1.00 86.44 86 SER A CA 1
ATOM 667 C C . SER A 1 86 ? -2.141 10.752 -8.290 1.00 86.44 86 SER A C 1
ATOM 669 O O . SER A 1 86 ? -1.785 9.660 -8.716 1.00 86.44 86 SER A O 1
ATOM 671 N N . GLU A 1 87 ? -2.593 11.717 -9.105 1.00 79.00 87 GLU A N 1
ATOM 672 C CA . GLU A 1 87 ? -2.719 11.552 -10.574 1.00 79.00 87 GLU A CA 1
ATOM 673 C C . GLU A 1 87 ? -1.401 11.199 -11.277 1.00 79.00 87 GLU A C 1
ATOM 675 O O . GLU A 1 87 ? -1.386 10.803 -12.439 1.00 79.00 87 GLU A O 1
ATOM 680 N N . PHE A 1 88 ? -0.288 11.432 -10.593 1.00 73.31 88 PHE A N 1
ATOM 681 C CA . PHE A 1 88 ? 1.041 11.313 -11.150 1.00 73.31 88 PHE A CA 1
ATOM 682 C C . PHE A 1 88 ? 1.673 9.924 -10.954 1.00 73.31 88 PHE A C 1
ATOM 684 O O . PHE A 1 88 ? 2.596 9.590 -11.701 1.00 73.31 88 PHE A O 1
ATOM 691 N N . TRP A 1 89 ? 1.240 9.158 -9.944 1.00 77.69 89 TRP A N 1
ATOM 692 C CA . TRP A 1 89 ? 1.729 7.795 -9.708 1.00 77.69 89 TRP A CA 1
ATOM 693 C C . TRP A 1 89 ? 1.124 6.805 -10.710 1.00 77.69 89 TRP A C 1
ATOM 695 O O . TRP A 1 89 ? -0.096 6.896 -10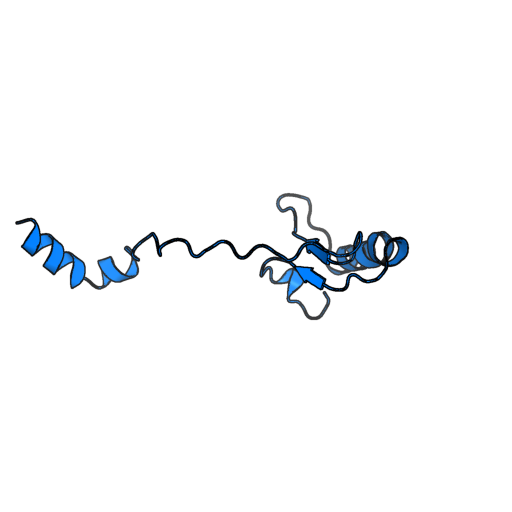.966 1.00 77.69 89 TRP A O 1
#

Organism: NCBI:txid1685480

Radius of gyration: 22.36 Å; Cα contacts (8 Å, |Δi|>4): 50; chains: 1; bounding box: 41×32×59 Å

Foldseek 3Di:
DVVVVVVVLVPDPVSCVVCVVPDDPDDPDDDDDDDPDPQQEEEDEDDPPDPDDDLVVVVVCCCVPPCVVPNDHPYYHYDPPVSVVDPVD

Mean predicted aligned error: 9.63 Å

InterPro domains:
  IPR012337 Ribonuclease H-like superfamily [SSF53098] (32-89)